Protein AF-A0A7C0YAC1-F1 (afdb_monomer_lite)

Secondary structure (DSSP, 8-state):
----TTSS-HHHHHHHHHHHHHHSPTT-EEEEEE-BHHHHHHHHHHHHHHHT------TTEEEEEEEEEE--EEETTEEE--EEEEEEEEEETTTTEEEEEEEEEETTS-BPPPEEEEEEPBPHHHHHHHHHHTTEEEEEEESSTT--BS---TT-GGGS-S-EEEEEEE---HHHHHHHT--

Foldseek 3Di:
DDECAQQDDLVVNLVVLLVVLVPADAFGKDKDKYAAPVLVVLVVVVVCVVVVDDDPPPVFKDKDWDKDKDDWDADPNRTAHIWIKIKMWMATPVQQKIKIWIKTAGPVGDIDDIDIGIGRHHHPVSVVVSNVSSQWDPKFKDLDPVPHGPDDPPPVSVVSRDIIIIMTGRHDDVVNVVVVVVD

Radius of gyration: 20.97 Å; chains: 1; bounding box: 66×32×57 Å

Structure (mmCIF, N/CA/C/O backbone):
data_AF-A0A7C0YAC1-F1
#
_entry.id   AF-A0A7C0YAC1-F1
#
loop_
_atom_site.group_PDB
_atom_site.id
_atom_site.type_symbol
_atom_site.label_atom_id
_atom_site.label_alt_id
_atom_site.label_comp_id
_atom_site.label_asym_id
_atom_site.label_entity_id
_atom_site.label_seq_id
_atom_site.pdbx_PDB_ins_code
_atom_site.Cartn_x
_atom_site.Cartn_y
_atom_site.Cartn_z
_atom_site.occupancy
_atom_site.B_iso_or_equiv
_atom_site.auth_seq_id
_atom_site.auth_comp_id
_atom_site.auth_asym_id
_atom_site.auth_atom_id
_atom_site.pdbx_PDB_model_num
ATOM 1 N N . MET A 1 1 ? -10.013 -6.199 -4.161 1.00 45.56 1 MET A N 1
ATOM 2 C CA . MET A 1 1 ? -8.842 -5.987 -3.288 1.00 45.56 1 MET A CA 1
ATOM 3 C C . MET A 1 1 ? -8.399 -4.547 -3.488 1.00 45.56 1 MET A C 1
ATOM 5 O O . MET A 1 1 ? -8.160 -4.178 -4.632 1.00 45.56 1 MET A O 1
ATOM 9 N N . PHE A 1 2 ? -8.441 -3.714 -2.446 1.00 48.50 2 PHE A N 1
ATOM 10 C CA . PHE A 1 2 ? -8.132 -2.283 -2.549 1.00 48.50 2 PHE A CA 1
ATOM 11 C C . PHE A 1 2 ? -6.626 -2.094 -2.350 1.00 48.50 2 PHE A C 1
ATOM 13 O O . PHE A 1 2 ? -6.142 -2.214 -1.235 1.00 48.50 2 PHE A O 1
ATOM 20 N N . LEU A 1 3 ? -5.898 -1.874 -3.448 1.00 58.50 3 LEU A N 1
ATOM 21 C CA . LEU A 1 3 ? -4.431 -1.748 -3.476 1.00 58.50 3 LEU A CA 1
ATOM 22 C C . LEU A 1 3 ? -3.964 -0.279 -3.540 1.00 58.50 3 LEU A C 1
ATOM 24 O O . LEU A 1 3 ? -2.818 -0.016 -3.885 1.00 58.50 3 LEU A O 1
ATOM 28 N N . SER A 1 4 ? -4.858 0.684 -3.292 1.00 66.31 4 SER A N 1
ATOM 29 C CA . SER A 1 4 ? -4.607 2.114 -3.533 1.00 66.31 4 SER A CA 1
ATOM 30 C C . SER A 1 4 ? -4.318 2.942 -2.277 1.00 66.31 4 SER A C 1
ATOM 32 O O . SER A 1 4 ? -4.223 4.163 -2.372 1.00 66.31 4 SER A O 1
ATOM 34 N N . PHE A 1 5 ? -4.182 2.319 -1.106 1.00 85.19 5 PHE A N 1
ATOM 35 C CA . PHE A 1 5 ? -3.861 3.054 0.118 1.00 85.19 5 PHE A CA 1
ATOM 36 C C . PHE A 1 5 ? -2.415 3.575 0.059 1.00 85.19 5 PHE A C 1
ATOM 38 O O . PHE A 1 5 ? -1.508 2.815 -0.273 1.00 85.19 5 PHE A O 1
ATOM 45 N N . GLY A 1 6 ? -2.214 4.873 0.312 1.00 86.31 6 GLY A N 1
ATOM 46 C CA . GLY A 1 6 ? -0.902 5.534 0.212 1.00 86.31 6 GLY A CA 1
ATOM 47 C C . GLY A 1 6 ? -0.585 6.226 -1.117 1.00 86.31 6 GLY A C 1
ATOM 48 O O . GLY A 1 6 ? 0.477 6.830 -1.238 1.00 86.31 6 GLY A O 1
ATOM 49 N N . TYR A 1 7 ? -1.481 6.190 -2.111 1.00 88.88 7 TYR A N 1
ATOM 50 C CA . TYR A 1 7 ? -1.352 7.037 -3.312 1.00 88.88 7 TYR A CA 1
ATOM 51 C C . TYR A 1 7 ? -1.891 8.461 -3.108 1.00 88.88 7 TYR A C 1
ATOM 53 O O . TYR A 1 7 ? -1.530 9.362 -3.864 1.00 88.88 7 TYR A O 1
ATOM 61 N N . PHE A 1 8 ? -2.759 8.649 -2.114 1.00 90.56 8 PHE A N 1
ATOM 62 C CA . PHE A 1 8 ? -3.361 9.930 -1.749 1.00 90.56 8 PHE A CA 1
ATOM 63 C C . PHE A 1 8 ? -2.658 10.560 -0.542 1.00 90.56 8 PHE A C 1
ATOM 65 O O . PHE A 1 8 ? -1.861 9.886 0.121 1.00 90.56 8 PHE A O 1
ATOM 72 N N . SER A 1 9 ? -2.980 11.821 -0.233 1.00 92.31 9 SER A N 1
ATOM 73 C CA . SER A 1 9 ? -2.566 12.440 1.032 1.00 92.31 9 SER A CA 1
ATOM 74 C C . SER A 1 9 ? -3.158 11.697 2.238 1.00 92.31 9 SER A C 1
ATOM 76 O O . SER A 1 9 ? -4.099 10.909 2.104 1.00 92.31 9 SER A O 1
ATOM 78 N N . ASP A 1 10 ? -2.621 11.942 3.435 1.00 93.19 10 ASP A N 1
ATOM 79 C CA . ASP A 1 10 ? -3.128 11.316 4.661 1.00 93.19 10 ASP A CA 1
ATOM 80 C C . ASP A 1 10 ? -4.604 11.697 4.898 1.00 93.19 10 ASP A C 1
ATOM 82 O O . ASP A 1 10 ? -5.435 10.834 5.184 1.00 93.19 10 ASP A O 1
ATOM 86 N N . GLU A 1 11 ? -4.969 12.961 4.666 1.00 94.94 11 GLU A N 1
ATOM 87 C CA . GLU A 1 11 ? -6.343 13.460 4.791 1.00 94.94 11 GLU A CA 1
ATOM 88 C C . GLU A 1 11 ? -7.292 12.800 3.783 1.00 94.94 11 GLU A C 1
ATOM 90 O O . GLU A 1 11 ? -8.418 12.431 4.125 1.00 94.94 11 GLU A O 1
ATOM 95 N N . GLU A 1 12 ? -6.840 12.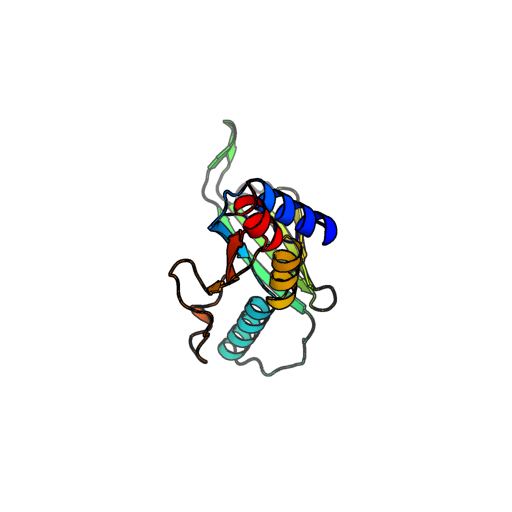625 2.541 1.00 94.69 12 GLU A N 1
ATOM 96 C CA . GLU A 1 12 ? -7.605 11.950 1.494 1.00 94.69 12 GLU A CA 1
ATOM 97 C C . GLU A 1 12 ? -7.781 10.455 1.801 1.00 94.69 12 GLU A C 1
ATOM 99 O O . GLU A 1 12 ? -8.881 9.919 1.647 1.00 94.69 12 GLU A O 1
ATOM 104 N N . ASN A 1 13 ? -6.736 9.782 2.293 1.00 94.50 13 ASN A N 1
ATOM 105 C CA . ASN A 1 13 ? -6.808 8.386 2.729 1.00 94.50 13 ASN A CA 1
ATOM 106 C C . ASN A 1 13 ? -7.806 8.221 3.886 1.00 94.50 13 ASN A C 1
ATOM 108 O O . ASN A 1 13 ? -8.666 7.337 3.837 1.00 94.50 13 ASN A O 1
ATOM 112 N N . ILE A 1 14 ? -7.763 9.105 4.886 1.00 95.00 14 ILE A N 1
ATOM 113 C CA . ILE A 1 14 ? -8.737 9.130 5.985 1.00 95.00 14 ILE A CA 1
ATOM 114 C C . ILE A 1 14 ? -10.155 9.364 5.450 1.00 95.00 14 ILE A C 1
ATOM 116 O O . ILE A 1 14 ? -11.099 8.696 5.879 1.00 95.00 14 ILE A O 1
ATOM 120 N N . HIS A 1 15 ? -10.329 10.282 4.498 1.00 95.12 15 HIS A N 1
ATOM 121 C CA . HIS A 1 15 ? -11.631 10.542 3.888 1.00 95.12 15 HIS A CA 1
ATOM 122 C C . HIS A 1 15 ? -12.177 9.306 3.154 1.00 95.12 15 HIS A C 1
ATOM 124 O O . HIS A 1 15 ? -13.343 8.950 3.326 1.00 95.12 15 HIS A O 1
ATOM 130 N N . VAL A 1 16 ? -11.333 8.586 2.411 1.00 94.00 16 VAL A N 1
ATOM 131 C CA . VAL A 1 16 ? -11.695 7.308 1.778 1.00 94.00 16 VAL A CA 1
ATOM 132 C C . VAL A 1 16 ? -12.138 6.274 2.820 1.00 94.00 16 VAL A C 1
ATOM 134 O O . VAL A 1 16 ? -13.152 5.601 2.618 1.00 94.00 16 VAL A O 1
ATOM 137 N N . LEU A 1 17 ? -11.438 6.163 3.953 1.00 94.94 17 LEU A N 1
ATOM 138 C CA . LEU A 1 17 ? -11.832 5.258 5.039 1.00 94.94 17 LEU A CA 1
ATOM 139 C C . LEU A 1 17 ? -13.173 5.652 5.671 1.00 94.94 17 LEU A C 1
ATOM 141 O O . LEU A 1 17 ? -14.000 4.775 5.926 1.00 94.94 17 LEU A O 1
ATOM 145 N N . LYS A 1 18 ? -13.426 6.951 5.874 1.00 95.31 18 LYS A N 1
ATOM 146 C CA . LYS A 1 18 ? -14.720 7.462 6.359 1.00 95.31 18 LYS A CA 1
ATOM 147 C C . LYS A 1 18 ? -15.847 7.115 5.382 1.00 95.31 18 LYS A C 1
ATOM 149 O O . LYS A 1 18 ? -16.872 6.586 5.806 1.00 95.31 18 LYS A O 1
ATOM 154 N N . ASN A 1 19 ? -15.618 7.261 4.078 1.00 95.38 19 ASN A N 1
ATOM 155 C CA . ASN A 1 19 ? -16.588 6.864 3.055 1.00 95.38 19 ASN A CA 1
ATOM 156 C C . ASN A 1 19 ? -16.886 5.354 3.102 1.00 95.38 19 ASN A C 1
ATOM 158 O O . ASN A 1 19 ? -18.049 4.954 3.042 1.00 95.38 19 ASN A O 1
ATOM 162 N N . PHE A 1 20 ? -15.865 4.500 3.273 1.00 94.62 20 PHE A N 1
ATOM 163 C CA . PHE A 1 20 ? -16.081 3.063 3.493 1.00 94.62 20 PHE A CA 1
ATOM 164 C C . PHE A 1 20 ? -16.910 2.793 4.753 1.00 94.62 20 PHE A C 1
ATOM 166 O O . PHE A 1 20 ? -17.825 1.967 4.726 1.00 94.62 20 PHE A O 1
ATOM 173 N N . TYR A 1 21 ? -16.607 3.478 5.854 1.00 94.31 21 TYR A N 1
ATOM 174 C CA . TYR A 1 21 ? -17.352 3.336 7.099 1.00 94.31 21 TYR A CA 1
ATOM 175 C C . TYR A 1 21 ? -18.826 3.717 6.922 1.00 94.31 21 TYR A C 1
ATOM 177 O O . TYR A 1 21 ? -19.708 2.986 7.376 1.00 94.31 21 TYR A O 1
ATOM 185 N N . GLU A 1 22 ? -19.124 4.821 6.239 1.00 94.25 22 GLU A N 1
ATOM 186 C CA . GLU A 1 22 ? -20.490 5.306 6.022 1.00 94.25 22 GLU A CA 1
ATOM 187 C C . GLU A 1 22 ? -21.350 4.303 5.245 1.00 94.25 22 GLU A C 1
ATOM 1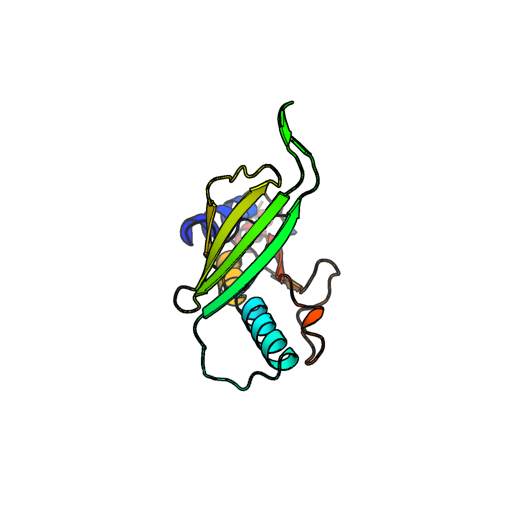89 O O . GLU A 1 22 ? -22.446 3.966 5.702 1.00 94.25 22 GLU A O 1
ATOM 194 N N . VAL A 1 23 ? -20.833 3.751 4.142 1.00 95.31 23 VAL A N 1
ATOM 195 C CA . VAL A 1 23 ? -21.592 2.834 3.269 1.00 95.31 23 VAL A CA 1
ATOM 196 C C . VAL A 1 23 ? -21.780 1.433 3.854 1.00 95.31 23 VAL A C 1
ATOM 198 O O . VAL A 1 23 ? -22.691 0.705 3.454 1.00 95.31 23 VAL A O 1
ATOM 201 N N . LEU A 1 24 ? -20.932 1.018 4.801 1.00 94.31 24 LEU A N 1
ATOM 202 C CA . LEU A 1 24 ? -21.065 -0.287 5.440 1.00 94.31 24 LEU A CA 1
ATOM 203 C C . LEU A 1 24 ? -22.296 -0.327 6.355 1.00 94.31 24 LEU A C 1
ATOM 205 O O . LEU A 1 24 ? -22.559 0.582 7.142 1.00 94.31 24 LEU A O 1
ATOM 209 N N . ARG A 1 25 ? -23.035 -1.440 6.323 1.00 91.75 25 ARG A N 1
ATOM 210 C CA . ARG A 1 25 ? -24.063 -1.726 7.337 1.00 91.75 25 ARG A CA 1
ATOM 211 C C . ARG A 1 25 ? -23.425 -1.924 8.714 1.00 91.75 25 ARG A C 1
ATOM 213 O O . ARG A 1 25 ? -22.262 -2.316 8.813 1.00 91.75 25 ARG A O 1
ATOM 220 N N . TYR A 1 26 ? -24.194 -1.735 9.785 1.00 90.06 26 TYR A N 1
ATOM 221 C CA . TYR A 1 26 ? -23.723 -2.052 11.136 1.00 90.06 26 TYR A CA 1
ATOM 222 C C . TYR A 1 26 ? -23.284 -3.512 11.258 1.00 90.06 26 TYR A C 1
ATOM 224 O O . TYR A 1 26 ? -23.944 -4.421 10.751 1.00 90.06 26 TYR A O 1
ATOM 232 N N . GLY A 1 27 ? -22.147 -3.726 11.919 1.00 88.06 27 GLY A N 1
ATOM 233 C CA . GLY A 1 27 ? -21.500 -5.029 11.991 1.00 88.06 27 GLY A CA 1
ATOM 234 C C . GLY A 1 27 ? -20.846 -5.476 10.682 1.00 88.06 27 GLY A C 1
ATOM 235 O O . GLY A 1 27 ? -20.320 -6.580 10.661 1.00 88.06 27 GLY A O 1
ATOM 236 N N . GLY A 1 28 ? -20.877 -4.658 9.623 1.00 91.88 28 GLY A N 1
ATOM 237 C CA . GLY A 1 28 ? -20.145 -4.875 8.380 1.00 91.88 28 GLY A CA 1
ATOM 238 C C . GLY A 1 28 ? -18.633 -4.783 8.576 1.00 91.88 28 GLY A C 1
ATOM 239 O O . GLY A 1 28 ? -18.151 -4.199 9.550 1.00 91.88 28 GLY A O 1
ATOM 240 N N . HIS A 1 29 ? -17.905 -5.376 7.635 1.00 91.69 29 HIS A N 1
ATOM 241 C CA . HIS A 1 29 ? -16.467 -5.591 7.725 1.00 91.69 29 HIS A CA 1
ATOM 242 C C . HIS A 1 29 ? -15.759 -4.926 6.546 1.00 91.69 29 HIS A C 1
ATOM 244 O O . HIS A 1 29 ? -16.156 -5.116 5.395 1.00 91.69 29 HIS A O 1
ATOM 250 N N . LEU A 1 30 ? -14.706 -4.171 6.845 1.00 92.25 30 LEU A N 1
ATOM 251 C CA . LEU A 1 30 ? -13.711 -3.735 5.879 1.00 92.25 30 LEU A CA 1
ATOM 252 C C . LEU A 1 30 ? -12.535 -4.712 5.940 1.00 92.25 30 LEU A C 1
ATOM 254 O O . LEU A 1 30 ? -12.005 -4.975 7.018 1.00 92.25 30 LEU A O 1
ATOM 258 N N . VAL A 1 31 ? -12.139 -5.237 4.781 1.00 91.00 31 VAL A N 1
ATOM 259 C CA . VAL A 1 31 ? -10.920 -6.037 4.621 1.00 91.00 31 VAL A CA 1
ATOM 260 C C . VAL A 1 31 ? -9.990 -5.282 3.683 1.00 91.00 31 VAL A C 1
ATOM 262 O O . VAL A 1 31 ? -10.311 -5.099 2.505 1.00 91.00 31 VAL A O 1
ATOM 265 N N . MET A 1 32 ? -8.858 -4.829 4.210 1.00 89.25 32 MET A N 1
ATOM 266 C CA . MET A 1 32 ? -7.858 -4.057 3.477 1.00 89.25 32 MET A CA 1
ATOM 267 C C . MET A 1 32 ? -6.536 -4.812 3.458 1.00 89.25 32 MET A C 1
ATOM 269 O O . MET A 1 32 ? -6.119 -5.325 4.484 1.00 89.25 32 MET A O 1
ATOM 273 N N . ASP A 1 33 ? -5.890 -4.878 2.298 1.00 87.12 33 ASP A N 1
ATOM 274 C CA . ASP A 1 33 ? -4.637 -5.602 2.091 1.00 87.12 33 ASP A CA 1
ATOM 275 C C . ASP A 1 33 ? -3.585 -4.630 1.556 1.00 87.12 33 ASP A C 1
ATOM 277 O O . ASP A 1 33 ? -3.774 -4.061 0.478 1.00 87.12 33 ASP A O 1
ATOM 281 N N . THR A 1 34 ? -2.520 -4.395 2.324 1.00 87.19 34 THR A N 1
ATOM 282 C CA . THR A 1 34 ? -1.487 -3.408 1.985 1.00 87.19 34 THR A CA 1
ATOM 283 C C . THR A 1 34 ? -0.103 -3.815 2.478 1.00 87.19 34 THR A C 1
ATOM 285 O O . THR A 1 34 ? 0.049 -4.566 3.440 1.00 87.19 34 THR A O 1
ATOM 288 N N . VAL A 1 35 ? 0.928 -3.286 1.825 1.00 85.31 35 VAL A N 1
ATOM 289 C CA . VAL A 1 35 ? 2.309 -3.357 2.314 1.00 85.31 35 VAL A CA 1
ATOM 290 C C . VAL A 1 35 ? 2.467 -2.388 3.487 1.00 85.31 35 VAL A C 1
ATOM 292 O O . VAL A 1 35 ? 1.941 -1.275 3.431 1.00 85.31 35 VAL A O 1
ATOM 295 N N . THR A 1 36 ? 3.205 -2.799 4.521 1.00 86.81 36 THR A N 1
ATOM 296 C CA . THR A 1 36 ? 3.543 -1.953 5.676 1.00 86.81 36 THR A CA 1
ATOM 297 C C . THR A 1 36 ? 5.056 -1.838 5.862 1.00 86.81 36 THR A C 1
ATOM 299 O O . THR A 1 36 ? 5.816 -2.641 5.305 1.00 86.81 36 THR A O 1
ATOM 302 N N . LYS A 1 37 ? 5.504 -0.851 6.650 1.00 86.75 37 LYS A N 1
ATOM 303 C CA . LYS A 1 37 ? 6.934 -0.639 6.955 1.00 86.75 37 LYS A CA 1
ATOM 304 C C . LYS A 1 37 ? 7.569 -1.901 7.548 1.00 86.75 37 LYS A C 1
ATOM 306 O O . LYS A 1 37 ? 8.620 -2.338 7.093 1.00 86.75 37 LYS A O 1
ATOM 311 N N . GLU A 1 38 ? 6.872 -2.568 8.463 1.00 84.69 38 GLU A N 1
ATOM 312 C CA . GLU A 1 38 ? 7.325 -3.785 9.144 1.00 84.69 38 GLU A CA 1
ATOM 313 C C . GLU A 1 38 ? 7.562 -4.941 8.164 1.00 84.69 38 GLU A C 1
ATOM 315 O O . GLU A 1 38 ? 8.510 -5.714 8.326 1.00 84.69 38 GLU A O 1
ATOM 320 N N . VAL A 1 39 ? 6.722 -5.057 7.127 1.00 79.69 39 VAL A N 1
ATOM 321 C CA . VAL A 1 39 ? 6.895 -6.066 6.073 1.00 79.69 39 VAL A CA 1
ATOM 322 C C . VAL A 1 39 ? 8.121 -5.751 5.219 1.00 79.69 39 VAL A C 1
ATOM 324 O O . VAL A 1 39 ? 8.889 -6.668 4.924 1.00 79.69 39 VAL A O 1
ATOM 327 N N . LEU A 1 40 ? 8.336 -4.485 4.843 1.00 79.00 40 LEU A N 1
ATOM 328 C CA . LEU A 1 40 ? 9.515 -4.081 4.067 1.00 79.00 40 LEU A CA 1
ATOM 329 C C . LEU A 1 40 ? 10.814 -4.305 4.849 1.00 79.00 40 LEU A C 1
ATOM 331 O O . LEU A 1 40 ? 11.754 -4.902 4.329 1.00 79.00 40 LEU A O 1
ATOM 335 N N . GLU A 1 41 ? 10.847 -3.924 6.122 1.00 77.56 41 GLU A N 1
ATOM 336 C CA . GLU A 1 41 ? 12.010 -4.157 6.978 1.00 77.56 41 GLU A CA 1
ATOM 337 C C . GLU A 1 41 ? 12.273 -5.655 7.198 1.00 77.56 41 GLU A C 1
ATOM 339 O O . GLU A 1 41 ? 13.416 -6.117 7.213 1.00 77.56 41 GLU A O 1
ATOM 344 N N . ALA A 1 42 ? 11.217 -6.457 7.370 1.00 75.75 42 ALA A N 1
ATOM 345 C CA . ALA A 1 42 ? 11.356 -7.905 7.472 1.00 75.75 42 ALA A CA 1
ATOM 346 C C . ALA A 1 42 ? 11.884 -8.515 6.165 1.00 75.75 42 ALA A C 1
ATOM 348 O O . ALA A 1 42 ? 12.672 -9.469 6.212 1.00 75.75 42 ALA A O 1
ATOM 349 N N . GLN A 1 43 ? 11.479 -7.960 5.017 1.00 73.00 43 GLN A N 1
ATOM 350 C CA . GLN A 1 43 ? 11.974 -8.375 3.712 1.00 73.00 43 GLN A CA 1
ATOM 351 C C . GLN A 1 43 ? 13.474 -8.145 3.571 1.00 73.00 43 GLN A C 1
ATOM 353 O O . GLN A 1 43 ? 14.211 -9.075 3.233 1.00 73.00 43 GLN A O 1
ATOM 358 N N . GLU A 1 44 ? 13.917 -6.936 3.894 1.00 72.50 44 GLU A N 1
ATOM 359 C CA . GLU A 1 44 ? 15.318 -6.536 3.850 1.00 72.50 44 GLU A CA 1
ATOM 360 C C . GLU A 1 44 ? 16.186 -7.441 4.735 1.00 72.50 44 GLU A C 1
ATOM 362 O O . GLU A 1 44 ? 17.100 -8.106 4.238 1.00 72.50 44 GLU A O 1
ATOM 367 N N . ARG A 1 45 ? 15.813 -7.615 6.014 1.00 72.25 45 ARG A N 1
ATOM 368 C CA . ARG A 1 45 ? 16.526 -8.503 6.957 1.00 72.25 45 ARG A CA 1
ATOM 369 C C . ARG A 1 45 ? 16.630 -9.953 6.477 1.00 72.25 45 ARG A C 1
ATOM 371 O O . ARG A 1 45 ? 17.509 -10.706 6.908 1.00 72.25 45 ARG A O 1
ATOM 378 N N . TYR A 1 46 ? 15.681 -10.428 5.674 1.00 72.50 46 TYR A N 1
ATOM 379 C CA . TYR A 1 46 ? 15.749 -11.772 5.100 1.00 72.50 46 TYR A CA 1
ATOM 380 C C . TYR A 1 46 ? 16.715 -11.835 3.912 1.00 72.50 46 TYR A C 1
ATOM 382 O O . TYR A 1 46 ? 17.519 -12.769 3.839 1.00 72.50 46 TYR A O 1
ATOM 390 N N . GLU A 1 47 ? 16.653 -10.861 2.998 1.00 70.25 47 GLU A N 1
ATOM 391 C CA . GLU A 1 47 ? 17.556 -10.784 1.844 1.00 70.25 47 GLU A CA 1
ATOM 392 C C . GLU A 1 47 ? 19.024 -10.666 2.311 1.00 70.25 47 GLU A C 1
ATOM 394 O O . GLU A 1 47 ? 19.875 -11.424 1.837 1.00 70.25 47 GLU A O 1
ATOM 399 N N . GLU A 1 48 ? 19.312 -9.852 3.334 1.00 70.00 48 GLU A N 1
ATOM 400 C CA . GLU A 1 48 ? 20.643 -9.741 3.959 1.00 70.00 48 GLU A CA 1
ATOM 401 C C . GLU A 1 48 ? 21.181 -11.091 4.462 1.00 70.00 48 GLU A C 1
ATOM 403 O O . GLU A 1 48 ? 22.289 -11.518 4.111 1.00 70.00 48 GLU A O 1
ATOM 408 N N . ARG A 1 49 ? 20.367 -11.811 5.251 1.00 72.06 49 ARG A N 1
ATOM 409 C CA . ARG A 1 49 ? 20.724 -13.129 5.804 1.00 72.06 49 ARG A CA 1
ATOM 410 C C . ARG A 1 49 ? 20.997 -14.152 4.707 1.00 72.06 49 ARG A C 1
ATOM 412 O O . ARG A 1 49 ? 21.914 -14.964 4.837 1.00 72.06 49 ARG A O 1
ATOM 419 N N . ARG A 1 50 ? 20.217 -14.119 3.625 1.00 69.31 50 ARG A N 1
ATOM 420 C CA . ARG A 1 50 ? 20.354 -15.049 2.500 1.00 69.31 50 ARG A CA 1
ATOM 421 C C . ARG A 1 50 ? 21.638 -14.811 1.703 1.00 69.31 50 ARG A C 1
ATOM 423 O O . ARG A 1 50 ? 22.242 -15.780 1.246 1.00 69.31 50 ARG A O 1
ATOM 430 N N . HIS A 1 51 ? 22.062 -13.560 1.545 1.00 64.75 51 HIS A N 1
ATOM 431 C CA . HIS A 1 51 ? 23.206 -13.209 0.701 1.00 64.75 51 HIS A CA 1
ATOM 432 C C . HIS A 1 51 ? 24.551 -13.103 1.447 1.00 64.75 51 HIS A C 1
ATOM 434 O O . HIS A 1 51 ? 25.564 -12.837 0.803 1.00 64.75 51 HIS A O 1
ATOM 440 N N . LYS A 1 52 ? 24.606 -13.370 2.767 1.00 58.12 52 LYS A N 1
ATOM 441 C CA . LYS A 1 52 ? 25.826 -13.258 3.608 1.00 58.12 52 LYS A CA 1
ATOM 442 C C . LYS A 1 52 ? 26.542 -11.902 3.467 1.00 58.12 52 LYS A C 1
ATOM 444 O O . LYS A 1 52 ? 27.760 -11.817 3.626 1.00 58.12 52 LYS A O 1
ATOM 449 N N . VAL A 1 53 ? 25.801 -10.841 3.162 1.00 55.47 53 VAL A N 1
ATOM 450 C CA . VAL A 1 53 ? 26.350 -9.486 3.101 1.00 55.47 53 VAL A CA 1
ATOM 451 C C . VAL A 1 53 ? 26.352 -8.950 4.534 1.00 55.47 53 VAL A C 1
ATOM 453 O O . VAL A 1 53 ? 25.297 -8.757 5.126 1.00 55.47 53 VAL A O 1
ATOM 456 N N . LEU A 1 54 ? 27.539 -8.802 5.134 1.00 46.22 54 LEU A N 1
ATOM 457 C CA . LEU A 1 54 ? 27.705 -8.161 6.446 1.00 46.22 54 LEU A CA 1
ATOM 458 C C . LEU A 1 54 ? 27.283 -6.684 6.355 1.00 46.22 54 LEU A C 1
ATOM 460 O O . LEU A 1 54 ? 27.569 -6.046 5.337 1.00 46.22 54 LEU A O 1
ATOM 464 N N . PRO A 1 55 ? 26.655 -6.112 7.397 1.00 42.91 55 PRO A N 1
ATOM 465 C CA . PRO A 1 55 ? 26.023 -4.809 7.293 1.00 42.91 55 PRO A CA 1
ATOM 466 C C . PRO A 1 55 ? 27.092 -3.723 7.172 1.00 42.91 55 PRO A C 1
ATOM 468 O O . PRO A 1 55 ? 27.761 -3.360 8.141 1.00 42.91 55 PRO A O 1
ATOM 471 N N . ARG A 1 56 ? 27.213 -3.124 5.988 1.00 39.28 56 ARG A N 1
ATOM 472 C CA . ARG A 1 56 ? 27.387 -1.675 5.967 1.00 39.28 56 ARG A CA 1
ATOM 473 C C . ARG A 1 56 ? 25.991 -1.129 6.179 1.00 39.28 56 ARG A C 1
ATOM 475 O O . ARG A 1 56 ? 25.130 -1.400 5.359 1.00 39.28 56 ARG A O 1
ATOM 482 N N . ARG A 1 57 ? 25.780 -0.423 7.291 1.00 44.41 57 ARG A N 1
ATOM 483 C CA . ARG A 1 57 ? 24.647 0.488 7.492 1.00 44.41 57 ARG A CA 1
ATOM 484 C C . ARG A 1 57 ? 24.218 1.081 6.140 1.00 44.41 57 ARG A C 1
ATOM 486 O O . ARG A 1 57 ? 24.923 1.932 5.605 1.00 44.41 57 ARG A O 1
ATOM 493 N N . ILE A 1 58 ? 23.103 0.615 5.598 1.00 45.06 58 ILE A N 1
ATOM 494 C CA . ILE A 1 58 ? 22.292 1.368 4.642 1.00 45.06 58 ILE A CA 1
ATOM 495 C C . ILE A 1 58 ? 20.909 1.413 5.291 1.00 45.06 58 ILE A C 1
ATOM 497 O O . ILE A 1 58 ? 19.956 0.829 4.813 1.00 45.06 58 ILE A O 1
ATOM 501 N N . SER A 1 59 ? 20.824 2.005 6.483 1.00 51.16 59 SER A N 1
ATOM 502 C CA . SER A 1 59 ? 19.625 1.963 7.331 1.00 51.16 59 SER A CA 1
ATOM 503 C C . SER A 1 59 ? 18.538 2.950 6.895 1.00 51.16 59 SER A C 1
ATOM 505 O O . SER A 1 59 ? 17.833 3.474 7.750 1.00 51.16 59 SER A O 1
ATOM 507 N N . GLU A 1 60 ? 18.458 3.283 5.606 1.00 58.72 60 GLU A N 1
ATOM 508 C CA . GLU A 1 60 ? 17.678 4.438 5.145 1.00 58.72 60 GLU A CA 1
ATOM 509 C C . GLU A 1 60 ? 16.941 4.222 3.812 1.00 58.72 60 GLU A C 1
ATOM 511 O O . GLU A 1 60 ? 15.987 4.941 3.522 1.00 58.72 60 GLU A O 1
ATOM 516 N N . SER A 1 61 ? 17.344 3.252 2.978 1.00 63.16 61 SER A N 1
ATOM 517 C CA . SER A 1 61 ? 16.653 3.006 1.707 1.00 63.16 61 SER A CA 1
ATOM 518 C C . SER A 1 61 ? 16.914 1.633 1.079 1.00 63.16 61 SER A C 1
ATOM 520 O O . SER A 1 61 ? 18.016 1.092 1.147 1.00 63.16 61 SER A O 1
ATOM 522 N N . TYR A 1 62 ? 15.897 1.096 0.398 1.00 70.75 62 TYR A N 1
ATOM 523 C CA . TYR A 1 62 ? 15.930 -0.191 -0.308 1.00 70.75 62 TYR A CA 1
ATOM 524 C C . TYR A 1 62 ? 15.771 0.010 -1.814 1.00 70.75 62 TYR A C 1
ATOM 526 O O . TYR A 1 62 ? 14.825 0.664 -2.239 1.00 70.75 62 TYR A O 1
ATOM 534 N N . THR A 1 63 ? 16.628 -0.603 -2.640 1.00 74.31 63 THR A N 1
ATOM 535 C CA . THR A 1 63 ? 16.483 -0.583 -4.109 1.00 74.31 63 THR A CA 1
ATOM 536 C C . THR A 1 63 ? 16.385 -1.991 -4.684 1.00 74.31 63 THR A C 1
ATOM 538 O O . THR A 1 63 ? 17.223 -2.843 -4.397 1.00 74.31 63 THR A O 1
ATOM 541 N N . LYS A 1 64 ? 15.407 -2.225 -5.565 1.00 79.38 64 LYS A N 1
ATOM 542 C CA . LYS A 1 64 ? 15.249 -3.485 -6.304 1.00 79.38 64 LYS A CA 1
ATOM 543 C C . LYS A 1 64 ? 15.003 -3.230 -7.777 1.00 79.38 64 LYS A C 1
ATOM 545 O O . LYS A 1 64 ? 14.086 -2.494 -8.131 1.00 79.38 64 LYS A O 1
ATOM 550 N N . GLU A 1 65 ? 15.746 -3.921 -8.627 1.00 85.00 65 GLU A N 1
ATOM 551 C CA . GLU A 1 65 ? 15.500 -3.979 -10.065 1.00 85.00 65 GLU A CA 1
ATOM 552 C C . GLU A 1 65 ? 15.094 -5.399 -10.455 1.00 85.00 65 GLU A C 1
ATOM 554 O O . GLU A 1 65 ? 15.671 -6.383 -9.992 1.00 85.00 65 GLU A O 1
ATOM 559 N N . MET A 1 66 ? 14.046 -5.510 -11.262 1.00 86.94 66 MET A N 1
ATOM 560 C CA . MET A 1 66 ? 13.501 -6.776 -11.729 1.00 86.94 66 MET A CA 1
ATOM 561 C C . MET A 1 66 ? 13.162 -6.672 -13.207 1.00 86.94 66 MET A C 1
ATOM 563 O O . MET A 1 66 ? 12.625 -5.665 -13.665 1.00 86.94 66 MET A O 1
ATOM 567 N N . GLU A 1 67 ? 13.383 -7.762 -13.928 1.00 91.44 67 GLU A N 1
ATOM 568 C CA . GLU A 1 67 ? 12.882 -7.931 -15.284 1.00 91.44 67 GLU A CA 1
ATOM 569 C C . GLU A 1 67 ? 11.849 -9.059 -15.307 1.00 91.44 67 GLU A C 1
ATOM 571 O O . GLU A 1 67 ? 12.020 -10.101 -14.669 1.00 91.44 67 GLU A O 1
ATOM 576 N N . ARG A 1 68 ? 10.749 -8.855 -16.033 1.00 91.62 68 ARG A N 1
ATOM 577 C CA . ARG A 1 68 ? 9.753 -9.897 -16.302 1.00 91.62 68 ARG A CA 1
ATOM 578 C C . ARG A 1 68 ? 9.517 -10.022 -17.792 1.00 91.62 68 ARG A C 1
ATOM 580 O O . ARG A 1 68 ? 9.304 -9.023 -18.468 1.00 91.62 68 ARG A O 1
ATOM 587 N N . TYR A 1 69 ? 9.495 -11.252 -18.287 1.00 94.69 69 TYR A N 1
ATOM 588 C CA . TYR A 1 69 ? 9.127 -11.521 -19.670 1.00 94.69 69 TYR A CA 1
ATOM 589 C C . TYR A 1 69 ? 7.635 -11.253 -19.901 1.00 94.69 69 TYR A C 1
ATOM 591 O O . TYR A 1 69 ? 6.788 -11.656 -19.100 1.00 94.69 69 TYR A O 1
ATOM 599 N N . ILE A 1 70 ? 7.323 -10.585 -21.008 1.00 93.56 70 ILE A N 1
ATOM 600 C CA . ILE A 1 70 ? 5.967 -10.357 -21.497 1.00 93.56 70 ILE A CA 1
ATOM 601 C C . ILE A 1 70 ? 5.786 -11.215 -22.747 1.00 93.56 70 ILE A C 1
ATOM 603 O O . ILE A 1 70 ? 6.534 -11.084 -23.716 1.00 93.56 70 ILE A O 1
ATOM 607 N N . SER A 1 71 ? 4.777 -12.083 -22.733 1.00 93.75 71 SER A N 1
ATOM 608 C CA . SER A 1 71 ? 4.398 -12.868 -23.909 1.00 93.75 71 SER A CA 1
ATOM 609 C C . SER A 1 71 ? 3.765 -11.984 -24.991 1.00 93.75 71 SER A C 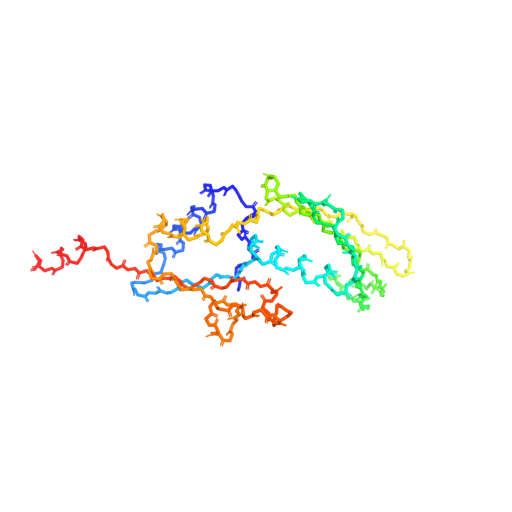1
ATOM 611 O O . SER A 1 71 ? 3.175 -10.951 -24.664 1.00 93.75 71 SER A O 1
ATOM 613 N N . PRO A 1 72 ? 3.817 -12.394 -26.271 1.00 95.56 72 PRO A N 1
ATOM 614 C CA . PRO A 1 72 ? 3.127 -11.683 -27.339 1.00 95.56 72 PRO A CA 1
ATOM 615 C C . PRO A 1 72 ? 1.651 -11.460 -26.996 1.00 95.56 72 PRO A C 1
ATOM 617 O O . PRO A 1 72 ? 0.963 -12.379 -26.550 1.00 95.56 72 PRO A O 1
ATOM 620 N N . THR A 1 73 ? 1.156 -10.244 -27.213 1.00 93.69 73 THR A N 1
ATOM 621 C CA . THR A 1 73 ? -0.203 -9.857 -26.817 1.00 93.69 73 THR A CA 1
ATOM 622 C C . THR A 1 73 ? -0.870 -8.978 -27.867 1.00 93.69 73 THR A C 1
ATOM 624 O O . THR A 1 73 ? -0.216 -8.426 -28.753 1.00 93.69 73 THR A O 1
ATOM 627 N N . SER A 1 74 ? -2.193 -8.861 -27.797 1.00 93.94 74 SER A N 1
ATOM 628 C CA . SER A 1 74 ? -2.967 -7.954 -28.643 1.00 93.94 74 SER A CA 1
ATOM 629 C C . SER A 1 74 ? -3.755 -6.990 -27.770 1.00 93.94 74 SER A C 1
ATOM 631 O O . SER A 1 74 ? -4.531 -7.413 -26.918 1.00 93.94 74 SER A O 1
ATOM 633 N N . VAL A 1 75 ? -3.565 -5.692 -27.992 1.00 90.44 75 VAL A N 1
ATOM 634 C CA . VAL A 1 75 ? -4.249 -4.624 -27.255 1.00 90.44 75 VAL A CA 1
ATOM 635 C C . VAL A 1 75 ? -4.994 -3.769 -28.269 1.00 90.44 75 VAL A C 1
ATOM 637 O O . VAL A 1 75 ? -4.384 -3.254 -29.203 1.00 90.44 75 VAL A O 1
ATOM 640 N N . LEU A 1 76 ? -6.316 -3.648 -28.108 1.00 93.06 76 LEU A N 1
ATOM 641 C CA . LEU A 1 76 ? -7.187 -2.857 -28.991 1.00 93.06 76 LEU A CA 1
ATOM 642 C C . LEU A 1 76 ? -6.997 -3.185 -30.490 1.00 93.06 76 LEU A C 1
ATOM 644 O O . LEU A 1 76 ? -6.887 -2.298 -31.329 1.00 93.06 76 LEU A O 1
ATOM 648 N N . GLY A 1 77 ? -6.895 -4.477 -30.823 1.00 93.00 77 GLY A N 1
ATOM 649 C CA . GLY A 1 77 ? -6.714 -4.956 -32.201 1.00 93.00 77 GLY A CA 1
ATOM 650 C C . GLY A 1 77 ? -5.291 -4.829 -32.760 1.00 93.00 77 GLY A C 1
ATOM 651 O O . GLY A 1 77 ? -5.015 -5.344 -33.841 1.00 93.00 77 GLY A O 1
ATOM 652 N N . LYS A 1 78 ? -4.358 -4.204 -32.031 1.00 94.12 78 LYS A N 1
ATOM 653 C CA . LYS A 1 78 ? -2.947 -4.108 -32.420 1.00 94.12 78 LYS A CA 1
ATOM 654 C C . LYS A 1 78 ? -2.132 -5.220 -31.769 1.00 94.12 78 LYS A C 1
ATOM 656 O O . LYS A 1 78 ? -2.183 -5.400 -30.553 1.00 94.12 78 LYS A O 1
ATOM 661 N N . ARG A 1 79 ? -1.357 -5.946 -32.580 1.00 94.19 79 ARG A N 1
ATOM 662 C CA . ARG A 1 79 ? -0.476 -7.024 -32.117 1.00 94.19 79 ARG A CA 1
ATOM 663 C C . ARG A 1 79 ? 0.884 -6.474 -31.692 1.00 94.19 79 ARG A C 1
ATOM 665 O O . ARG A 1 79 ? 1.494 -5.665 -32.395 1.00 94.19 79 ARG A O 1
ATOM 672 N N . TYR A 1 80 ? 1.357 -6.953 -30.553 1.00 95.00 80 TYR A N 1
ATOM 673 C CA . TYR A 1 80 ? 2.660 -6.652 -29.984 1.00 95.00 80 TYR A CA 1
ATOM 674 C C . TYR A 1 80 ? 3.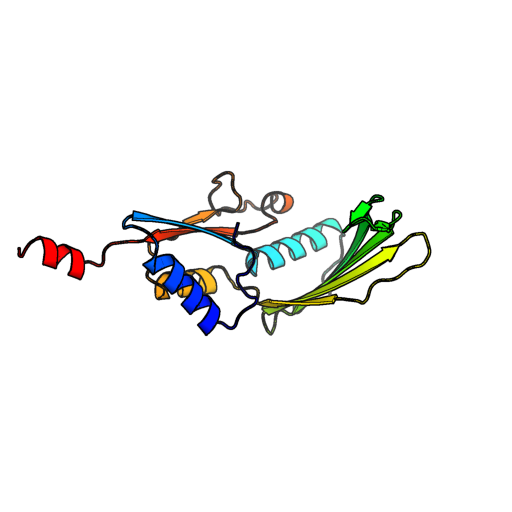435 -7.965 -29.814 1.00 95.00 80 TYR A C 1
ATOM 676 O O . TYR A 1 80 ? 2.843 -8.963 -29.386 1.00 95.00 80 TYR A O 1
ATOM 684 N N . PRO A 1 81 ? 4.724 -8.006 -30.197 1.00 96.69 81 PRO A N 1
ATOM 685 C CA . PRO A 1 81 ? 5.567 -9.166 -29.956 1.00 96.69 81 PRO A CA 1
ATOM 686 C C . PRO A 1 81 ? 5.832 -9.323 -28.458 1.00 96.69 81 PRO A C 1
ATOM 688 O O . PRO A 1 81 ? 5.364 -8.542 -27.626 1.00 96.69 81 PRO A O 1
ATOM 691 N N . SER A 1 82 ? 6.594 -10.353 -28.128 1.00 97.19 82 SER A N 1
ATOM 692 C CA . SER A 1 82 ? 7.184 -10.500 -26.811 1.00 97.19 82 SER A CA 1
ATOM 693 C C . SER A 1 82 ? 8.101 -9.336 -26.457 1.00 97.19 82 SER A C 1
ATOM 695 O O . SER A 1 82 ? 8.516 -8.534 -27.299 1.00 97.19 82 SER A O 1
ATOM 697 N N . GLY A 1 83 ? 8.408 -9.243 -25.173 1.00 96.06 83 GLY A N 1
ATOM 698 C CA . GLY A 1 83 ? 9.305 -8.232 -24.652 1.00 96.06 83 GLY A CA 1
ATOM 699 C C . GLY A 1 83 ? 9.624 -8.463 -23.190 1.00 96.06 83 GLY A C 1
ATOM 700 O O . GLY A 1 83 ? 9.366 -9.527 -22.626 1.00 96.06 83 GLY A O 1
ATOM 701 N N . LYS A 1 84 ? 10.150 -7.423 -22.559 1.00 96.12 84 LYS A N 1
ATOM 702 C CA . LYS A 1 84 ? 10.423 -7.382 -21.131 1.00 96.12 84 LYS A CA 1
ATOM 703 C C . LYS A 1 84 ? 9.788 -6.161 -20.480 1.00 96.12 84 LYS A C 1
ATOM 705 O O . LYS A 1 84 ? 9.787 -5.064 -21.035 1.00 96.12 84 LYS A O 1
ATOM 710 N N . LEU A 1 85 ? 9.257 -6.374 -19.284 1.00 95.25 85 LEU A N 1
ATOM 711 C CA . LEU A 1 85 ? 8.927 -5.345 -18.314 1.00 95.25 85 LEU A CA 1
ATOM 712 C C . LEU A 1 85 ? 10.145 -5.160 -17.415 1.00 95.25 85 LEU A C 1
ATOM 714 O O . LEU A 1 85 ? 10.461 -6.053 -16.629 1.00 95.25 85 LEU A O 1
ATOM 718 N N . VAL A 1 86 ? 10.804 -4.014 -17.525 1.00 94.38 86 VAL A N 1
ATOM 719 C CA . VAL A 1 86 ? 11.831 -3.587 -16.574 1.00 94.38 86 VAL A CA 1
ATOM 720 C C . VAL A 1 86 ? 11.129 -2.808 -15.474 1.00 94.38 86 VAL A C 1
ATOM 722 O O . VAL A 1 86 ? 10.364 -1.885 -15.752 1.00 94.38 86 VAL A O 1
ATOM 725 N N . TYR A 1 87 ? 11.352 -3.204 -14.229 1.00 91.94 87 TYR A N 1
ATOM 726 C CA . TYR A 1 87 ? 10.665 -2.664 -13.070 1.00 91.94 87 TYR A CA 1
ATOM 727 C C . TYR A 1 87 ? 11.664 -2.350 -11.959 1.00 91.94 87 TYR A C 1
ATOM 729 O O . TYR A 1 87 ? 12.402 -3.233 -11.521 1.00 91.94 87 TYR A O 1
ATOM 737 N N . LYS A 1 88 ? 11.669 -1.103 -11.487 1.00 89.56 88 LYS A N 1
ATOM 738 C CA . LYS A 1 88 ? 12.553 -0.632 -10.417 1.00 89.56 88 LYS A CA 1
ATOM 739 C C . LYS A 1 88 ? 11.728 -0.134 -9.238 1.00 89.56 88 LYS A C 1
ATOM 741 O O . LYS A 1 88 ? 10.699 0.515 -9.422 1.00 89.56 88 LYS A O 1
ATOM 746 N N . LYS A 1 89 ? 12.181 -0.443 -8.028 1.00 87.88 89 LYS A N 1
ATOM 747 C CA . LYS A 1 89 ? 11.645 0.058 -6.759 1.00 87.88 89 LYS A CA 1
ATOM 748 C C . LYS A 1 89 ? 12.760 0.710 -5.970 1.00 87.88 89 LYS A C 1
ATOM 750 O O . LYS A 1 89 ? 13.841 0.136 -5.894 1.00 87.88 89 LYS A O 1
ATOM 755 N N . TYR A 1 90 ? 12.458 1.841 -5.357 1.00 87.19 90 TYR A N 1
ATOM 756 C CA . TYR A 1 90 ? 13.294 2.514 -4.376 1.00 87.19 90 TYR A CA 1
ATOM 757 C C . TYR A 1 90 ? 12.401 2.924 -3.205 1.00 87.19 90 TYR A C 1
ATOM 759 O O . TYR A 1 90 ? 11.434 3.645 -3.418 1.00 87.19 90 TYR A O 1
ATOM 767 N N . TYR A 1 91 ? 12.658 2.426 -2.004 1.00 86.62 91 TYR A N 1
ATOM 768 C CA . TYR A 1 91 ? 11.969 2.853 -0.788 1.00 86.62 91 TYR A CA 1
ATOM 769 C C . TYR A 1 91 ? 12.890 3.760 0.009 1.00 86.62 91 TYR A C 1
ATOM 771 O O . TYR A 1 91 ? 14.032 3.372 0.239 1.00 86.62 91 TYR A O 1
ATOM 779 N N . ASP A 1 92 ? 12.389 4.913 0.434 1.00 86.50 92 ASP A N 1
ATOM 780 C CA . ASP A 1 92 ? 13.076 5.828 1.339 1.00 86.50 92 ASP A CA 1
ATOM 781 C C . ASP A 1 92 ? 12.398 5.778 2.709 1.00 86.50 92 ASP A C 1
ATOM 783 O O . ASP A 1 92 ? 11.197 6.020 2.843 1.00 86.50 92 ASP A O 1
ATOM 787 N N . SER A 1 93 ? 13.145 5.404 3.746 1.00 82.94 93 SER A N 1
ATOM 788 C CA . SER A 1 93 ? 12.575 5.265 5.084 1.00 82.94 93 SER A CA 1
ATOM 789 C C . SER A 1 93 ? 12.375 6.604 5.790 1.00 82.94 93 SER A C 1
ATOM 791 O O . SER A 1 93 ? 11.647 6.641 6.780 1.00 82.94 93 SER A O 1
ATOM 793 N N . HIS A 1 94 ? 12.999 7.694 5.325 1.00 84.50 94 HIS A N 1
ATOM 794 C CA . HIS A 1 94 ? 12.864 9.004 5.969 1.00 84.50 94 HIS A CA 1
ATOM 795 C C . HIS A 1 94 ? 11.487 9.615 5.744 1.00 84.50 94 HIS A C 1
ATOM 797 O O . HIS A 1 94 ? 10.892 10.151 6.676 1.00 84.50 94 HIS A O 1
ATOM 803 N N . ASP A 1 95 ? 10.981 9.534 4.515 1.00 87.38 95 ASP A N 1
ATOM 804 C CA . ASP A 1 95 ? 9.643 10.006 4.153 1.00 87.38 95 ASP A CA 1
ATOM 805 C C . ASP A 1 95 ? 8.625 8.858 4.039 1.00 87.38 95 ASP A C 1
ATOM 807 O O . ASP A 1 95 ? 7.426 9.094 3.872 1.00 87.38 95 ASP A O 1
ATOM 811 N N . SER A 1 96 ? 9.093 7.616 4.203 1.00 90.19 96 SER A N 1
ATOM 812 C CA . SER A 1 96 ? 8.308 6.393 4.064 1.00 90.19 96 SER A CA 1
ATOM 813 C C . SER A 1 96 ? 7.668 6.253 2.678 1.00 90.19 96 SER A C 1
ATOM 815 O O . SER A 1 96 ? 6.564 5.720 2.555 1.00 90.19 96 SER A O 1
ATOM 817 N N . VAL A 1 97 ? 8.331 6.718 1.616 1.00 90.75 97 VAL A N 1
ATOM 818 C CA . VAL A 1 97 ? 7.812 6.650 0.245 1.00 90.75 97 VAL A CA 1
ATOM 819 C C . VAL A 1 97 ? 8.496 5.544 -0.552 1.00 90.75 97 VAL A C 1
ATOM 821 O O . VAL A 1 97 ? 9.715 5.460 -0.675 1.00 90.75 97 VAL A O 1
ATOM 824 N N . LEU A 1 98 ? 7.681 4.692 -1.173 1.00 90.12 98 LEU A N 1
ATOM 825 C CA . LEU A 1 98 ? 8.109 3.745 -2.191 1.00 90.12 98 LEU A CA 1
ATOM 826 C C . LEU A 1 98 ? 7.948 4.374 -3.578 1.00 90.12 98 LEU A C 1
ATOM 828 O O . LEU A 1 98 ? 6.848 4.515 -4.117 1.00 90.12 98 LEU A O 1
ATOM 832 N N . HIS A 1 99 ? 9.077 4.701 -4.182 1.00 91.81 99 HIS A N 1
ATOM 833 C CA . HIS A 1 99 ? 9.214 5.085 -5.573 1.00 91.81 99 HIS A CA 1
ATOM 834 C C . HIS A 1 99 ? 9.259 3.841 -6.452 1.00 91.81 99 HIS A C 1
ATOM 836 O O . HIS A 1 99 ? 9.944 2.857 -6.169 1.00 91.81 99 HIS A O 1
ATOM 842 N N . THR A 1 100 ? 8.534 3.884 -7.558 1.00 91.31 100 THR A N 1
ATOM 843 C CA . THR A 1 100 ? 8.451 2.787 -8.516 1.00 91.31 100 THR A CA 1
ATOM 844 C C . THR A 1 100 ? 8.604 3.341 -9.920 1.00 91.31 100 THR A C 1
ATOM 846 O O . THR A 1 100 ? 8.053 4.395 -10.231 1.00 91.31 100 THR A O 1
A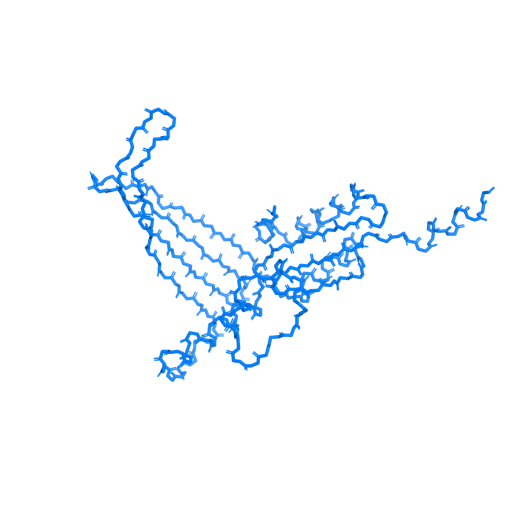TOM 849 N N . SER A 1 101 ? 9.335 2.637 -10.776 1.00 93.62 101 SER A N 1
ATOM 850 C CA . SER A 1 101 ? 9.363 2.931 -12.202 1.00 93.62 101 SER A CA 1
ATOM 851 C C . SER A 1 101 ? 9.223 1.660 -13.021 1.00 93.62 101 SER A C 1
ATOM 853 O O . SER A 1 101 ? 9.681 0.584 -12.627 1.00 93.62 101 SER A O 1
ATOM 855 N N . TRP A 1 102 ? 8.535 1.765 -14.152 1.00 94.44 102 TRP A N 1
ATOM 856 C CA . TRP A 1 102 ? 8.346 0.646 -15.059 1.00 94.44 102 TRP A CA 1
ATOM 857 C C . TRP A 1 102 ? 8.440 1.062 -16.516 1.00 94.44 102 TRP A C 1
ATOM 859 O O . TRP A 1 102 ? 7.942 2.113 -16.923 1.00 94.44 102 TRP A O 1
ATOM 869 N N . GLN A 1 103 ? 9.063 0.197 -17.307 1.00 96.25 103 GLN A N 1
ATOM 870 C CA . GLN A 1 103 ? 9.265 0.385 -18.733 1.00 96.25 103 GLN A CA 1
ATOM 871 C C . GLN A 1 103 ? 9.025 -0.935 -19.462 1.00 96.25 103 GLN A C 1
ATOM 873 O O . GLN A 1 103 ? 9.437 -1.997 -18.996 1.00 96.25 103 GLN A O 1
ATOM 878 N N . VAL A 1 104 ? 8.364 -0.872 -20.617 1.00 95.75 104 VAL A N 1
ATOM 879 C CA . VAL A 1 104 ? 8.198 -2.028 -21.505 1.00 95.75 104 VAL A CA 1
ATOM 880 C C . VAL A 1 104 ? 9.133 -1.870 -22.693 1.00 95.75 104 VAL A C 1
ATOM 882 O O . VAL A 1 104 ? 9.092 -0.849 -23.377 1.00 95.75 104 VAL A O 1
ATOM 885 N N . ILE A 1 105 ? 9.940 -2.896 -22.943 1.00 96.31 105 ILE A N 1
ATOM 886 C CA . ILE A 1 105 ? 10.876 -2.977 -24.065 1.00 96.31 105 ILE A CA 1
ATOM 887 C C . ILE A 1 105 ? 10.503 -4.220 -24.870 1.00 96.31 105 ILE A C 1
ATOM 889 O O . ILE A 1 105 ? 10.551 -5.334 -24.349 1.00 96.31 105 ILE A O 1
ATOM 893 N N . LEU A 1 106 ? 10.076 -4.039 -26.115 1.00 96.94 106 LEU A N 1
ATOM 894 C CA . LEU A 1 106 ? 9.679 -5.125 -27.010 1.00 96.94 106 LEU A CA 1
ATOM 895 C C . LEU A 1 106 ? 10.881 -5.693 -27.770 1.00 96.94 106 LEU A C 1
ATOM 897 O O . LEU A 1 106 ? 11.854 -4.990 -28.032 1.00 96.94 106 LEU A O 1
ATOM 901 N N . GLU A 1 107 ? 10.796 -6.960 -28.174 1.00 96.31 107 GLU A N 1
ATOM 902 C CA . GLU A 1 107 ? 11.859 -7.641 -28.933 1.00 96.31 107 GLU A CA 1
ATOM 903 C C . GLU A 1 107 ? 12.101 -7.031 -30.321 1.00 96.31 107 GLU A C 1
ATOM 905 O O . GLU A 1 107 ? 13.191 -7.159 -30.869 1.00 96.31 107 GLU A O 1
ATOM 910 N N . ASP A 1 108 ? 11.114 -6.325 -30.879 1.00 94.88 108 ASP A N 1
ATOM 911 C CA . ASP A 1 108 ? 11.259 -5.585 -32.138 1.00 94.88 108 ASP A CA 1
ATOM 912 C C . ASP A 1 108 ? 11.913 -4.201 -31.971 1.00 94.88 108 ASP A C 1
ATOM 914 O O . ASP A 1 108 ? 11.899 -3.390 -32.897 1.00 94.88 108 ASP A O 1
ATOM 918 N N . GLY A 1 109 ? 12.475 -3.923 -30.791 1.00 93.94 109 GLY A N 1
ATOM 919 C CA . GLY A 1 109 ? 13.196 -2.693 -30.471 1.00 93.94 109 GLY A CA 1
ATOM 920 C C . GLY A 1 109 ? 12.302 -1.521 -30.070 1.00 93.94 109 GLY A C 1
ATOM 921 O O . GLY A 1 109 ? 12.815 -0.452 -29.745 1.00 93.94 109 GLY A O 1
ATOM 922 N N . ARG A 1 110 ? 10.971 -1.677 -30.068 1.00 94.69 110 ARG A N 1
ATOM 923 C CA . ARG A 1 110 ? 10.073 -0.625 -29.575 1.00 94.69 110 ARG A CA 1
ATOM 924 C C . ARG A 1 110 ? 10.153 -0.512 -28.057 1.00 94.69 110 ARG A C 1
ATOM 926 O O . ARG A 1 110 ? 9.881 -1.472 -27.337 1.00 94.69 110 ARG A O 1
ATOM 933 N N . GLU A 1 111 ? 10.404 0.698 -27.578 1.00 95.88 111 GLU A N 1
ATOM 934 C CA . GLU A 1 111 ? 10.363 1.037 -26.158 1.00 95.88 111 GLU A CA 1
ATOM 935 C C . GLU A 1 111 ? 9.150 1.904 -25.842 1.00 95.88 111 GLU A C 1
ATOM 937 O O . GLU A 1 111 ? 8.821 2.850 -26.563 1.00 95.88 111 GLU A O 1
ATOM 942 N N . PHE A 1 112 ? 8.477 1.588 -24.741 1.00 94.44 112 PHE A N 1
ATOM 943 C CA . PHE A 1 112 ? 7.436 2.444 -24.192 1.00 94.44 112 PHE A CA 1
ATOM 944 C C . PHE A 1 112 ? 8.038 3.433 -23.191 1.00 94.44 112 PHE A C 1
ATOM 946 O O . PHE A 1 112 ? 9.027 3.101 -22.533 1.00 94.44 112 PHE A O 1
ATOM 953 N N . PRO A 1 113 ? 7.433 4.626 -23.032 1.00 96.31 113 PRO A N 1
ATOM 954 C CA . PRO A 1 113 ? 7.885 5.599 -22.048 1.00 96.31 113 PRO A CA 1
ATOM 955 C C . PRO A 1 113 ? 7.939 5.002 -20.645 1.00 96.31 113 PRO A C 1
ATOM 957 O O . PRO A 1 113 ? 7.027 4.269 -20.244 1.00 96.31 113 PRO A O 1
ATOM 960 N N . VAL A 1 114 ? 8.976 5.375 -19.895 1.00 95.88 114 VAL A N 1
ATOM 961 C CA . VAL A 1 114 ? 9.060 5.072 -18.467 1.00 95.88 114 VAL A CA 1
ATOM 962 C C . VAL A 1 114 ? 7.862 5.707 -17.768 1.00 95.88 114 VAL A C 1
ATOM 964 O O . VAL A 1 114 ? 7.503 6.862 -18.012 1.00 95.88 114 VAL A O 1
ATOM 967 N N . ARG A 1 115 ? 7.215 4.925 -16.914 1.00 95.38 115 ARG A N 1
ATOM 968 C CA . ARG A 1 115 ? 6.160 5.387 -16.022 1.00 95.38 115 ARG A CA 1
ATOM 969 C C . ARG A 1 115 ? 6.682 5.337 -14.605 1.00 95.38 115 ARG A C 1
ATOM 971 O O . ARG A 1 115 ? 7.332 4.365 -14.231 1.00 95.38 115 ARG A O 1
ATOM 978 N N . GLU A 1 116 ? 6.374 6.369 -13.841 1.00 94.19 116 GLU A N 1
ATOM 979 C CA . GLU A 1 116 ? 6.780 6.488 -12.451 1.00 94.19 116 GLU A CA 1
ATOM 980 C C . GLU A 1 116 ? 5.549 6.536 -11.554 1.00 94.19 116 GLU A C 1
ATOM 982 O O . GLU A 1 116 ? 4.500 7.062 -11.932 1.00 94.19 116 GLU A O 1
ATOM 987 N N . GLY A 1 117 ? 5.690 5.980 -10.360 1.00 90.75 117 GLY A N 1
ATOM 988 C CA . GLY A 1 117 ? 4.685 6.020 -9.314 1.00 90.75 117 GLY A CA 1
ATOM 989 C C . GLY A 1 117 ? 5.346 6.197 -7.958 1.00 90.75 117 GLY A C 1
ATOM 990 O O . GLY A 1 117 ? 6.480 5.764 -7.749 1.00 90.75 117 GLY A O 1
ATOM 991 N N . ARG A 1 118 ? 4.624 6.822 -7.035 1.00 91.62 118 ARG A N 1
ATOM 992 C CA . ARG A 1 118 ? 5.016 6.952 -5.633 1.00 91.62 118 ARG A CA 1
ATOM 993 C C . ARG A 1 118 ? 3.861 6.470 -4.778 1.00 91.62 118 ARG A C 1
ATOM 995 O O . ARG A 1 118 ? 2.710 6.743 -5.113 1.00 91.62 118 ARG A O 1
ATOM 1002 N N . VAL A 1 119 ? 4.175 5.748 -3.715 1.00 91.44 119 VAL A N 1
ATOM 1003 C CA . VAL A 1 119 ? 3.191 5.295 -2.736 1.00 91.44 119 VAL A CA 1
ATOM 1004 C C . VAL A 1 119 ? 3.795 5.436 -1.348 1.00 91.44 119 VAL A C 1
ATOM 1006 O O . VAL A 1 119 ? 4.904 4.964 -1.104 1.00 91.44 119 VAL A O 1
ATOM 1009 N N . LYS A 1 120 ? 3.090 6.120 -0.451 1.00 92.56 120 LYS A N 1
ATOM 1010 C CA . LYS A 1 120 ? 3.459 6.197 0.958 1.00 92.56 120 LYS A CA 1
ATOM 1011 C C . LYS A 1 120 ? 3.189 4.845 1.608 1.00 92.56 120 LYS A C 1
ATOM 1013 O O . LYS A 1 120 ? 2.114 4.270 1.450 1.00 92.56 120 LYS A O 1
ATOM 1018 N N . ILE A 1 121 ? 4.186 4.325 2.306 1.00 91.88 121 ILE A N 1
ATOM 1019 C CA . ILE A 1 121 ? 4.114 3.073 3.044 1.00 91.88 121 ILE A CA 1
ATOM 1020 C C . ILE A 1 121 ? 3.905 3.423 4.506 1.00 91.88 121 ILE A C 1
ATOM 1022 O O . ILE A 1 121 ? 4.736 4.086 5.117 1.00 91.88 121 ILE A O 1
ATOM 1026 N N . TYR A 1 122 ? 2.796 2.963 5.064 1.00 91.94 122 TYR A N 1
ATOM 1027 C CA . TYR A 1 122 ? 2.461 3.219 6.455 1.00 91.94 122 TYR A CA 1
ATOM 1028 C C . TYR A 1 122 ? 2.911 2.068 7.357 1.00 91.94 122 TYR A C 1
ATOM 1030 O O . TYR A 1 122 ? 3.037 0.924 6.912 1.00 91.94 122 TYR A O 1
ATOM 1038 N N . SER A 1 123 ? 3.170 2.363 8.626 1.00 91.06 123 SER A N 1
ATOM 1039 C CA . SER A 1 123 ? 3.299 1.344 9.664 1.00 91.06 123 SER A CA 1
ATOM 1040 C C . SER A 1 123 ? 1.932 0.740 9.981 1.00 91.06 123 SER A C 1
ATOM 1042 O O . SER A 1 123 ? 0.876 1.271 9.612 1.00 91.06 123 SER A O 1
ATOM 1044 N N . ILE A 1 124 ? 1.942 -0.381 10.696 1.00 90.25 124 ILE A N 1
ATOM 1045 C CA . ILE A 1 124 ? 0.719 -0.987 11.225 1.00 90.25 124 ILE A CA 1
ATOM 1046 C C . ILE A 1 124 ? -0.017 -0.009 12.147 1.00 90.25 124 ILE A C 1
ATOM 1048 O O . ILE A 1 124 ? -1.243 0.101 12.064 1.00 90.25 124 ILE A O 1
ATOM 1052 N N . ASP A 1 125 ? 0.720 0.722 12.982 1.00 92.19 125 ASP A N 1
ATOM 1053 C CA . ASP A 1 125 ? 0.155 1.684 13.929 1.00 92.19 125 ASP A CA 1
ATOM 1054 C C . ASP A 1 125 ? -0.515 2.862 13.210 1.00 92.19 125 ASP A C 1
ATOM 1056 O O . ASP A 1 125 ? -1.663 3.180 13.514 1.00 92.19 125 ASP A O 1
ATOM 1060 N N . GLU A 1 126 ? 0.140 3.442 12.197 1.00 94.44 126 GLU A N 1
ATOM 1061 C CA . GLU A 1 126 ? -0.403 4.554 11.400 1.00 94.44 126 GLU A CA 1
ATOM 1062 C C . GLU A 1 126 ? -1.725 4.156 10.716 1.00 94.44 126 GLU A C 1
ATOM 1064 O O . GLU A 1 126 ? -2.711 4.893 10.753 1.00 94.44 126 GLU A O 1
ATOM 1069 N N . ILE A 1 127 ? -1.787 2.958 10.122 1.00 93.75 127 ILE A N 1
ATOM 1070 C CA . ILE A 1 127 ? -3.023 2.446 9.505 1.00 93.75 127 ILE A CA 1
ATOM 1071 C C . ILE A 1 127 ? -4.102 2.191 10.558 1.00 93.75 127 ILE A C 1
ATOM 1073 O O . ILE A 1 127 ? -5.273 2.511 10.338 1.00 93.75 127 ILE A O 1
ATOM 1077 N N . THR A 1 128 ? -3.728 1.611 11.697 1.00 94.31 128 THR A N 1
ATOM 1078 C CA . THR A 1 128 ? -4.659 1.322 12.794 1.00 94.31 128 THR A CA 1
ATOM 1079 C C . THR A 1 128 ? -5.261 2.609 13.354 1.00 94.31 128 THR A C 1
ATOM 1081 O O . THR A 1 128 ? -6.468 2.659 13.613 1.00 94.31 128 THR A O 1
ATOM 1084 N N . GLU A 1 129 ? -4.460 3.666 13.485 1.00 95.75 129 GLU A N 1
ATOM 1085 C CA . GLU A 1 129 ? -4.907 4.995 13.894 1.00 95.75 129 GLU A CA 1
ATOM 1086 C C . GLU A 1 129 ? -5.880 5.590 12.872 1.00 95.75 129 GLU A C 1
ATOM 1088 O O . GLU A 1 129 ? -7.000 5.940 13.244 1.00 95.75 129 GLU A O 1
ATOM 1093 N N . MET A 1 130 ? -5.534 5.589 11.580 1.00 96.00 130 MET A N 1
ATOM 1094 C CA . MET A 1 130 ? -6.418 6.088 10.516 1.00 96.00 130 MET A CA 1
ATOM 1095 C C . MET A 1 130 ? -7.754 5.329 10.444 1.00 96.00 130 MET A C 1
ATOM 1097 O O . MET A 1 130 ? -8.820 5.933 10.300 1.00 96.00 130 MET A O 1
ATOM 1101 N N . LEU A 1 131 ? -7.735 3.999 10.590 1.00 95.25 131 LEU A N 1
ATOM 1102 C CA . LEU A 1 131 ? -8.951 3.180 10.670 1.00 95.25 131 LEU A CA 1
ATOM 1103 C C . LEU A 1 131 ? -9.790 3.536 11.904 1.00 95.25 131 LEU A C 1
ATOM 1105 O O . LEU A 1 131 ? -11.019 3.626 11.824 1.00 95.25 131 LEU A O 1
ATOM 1109 N N . THR A 1 132 ? -9.135 3.753 13.044 1.00 95.00 132 THR A N 1
ATOM 1110 C CA . THR A 1 132 ? -9.796 4.130 14.297 1.00 95.00 132 THR A CA 1
ATOM 1111 C C . THR A 1 132 ? -10.424 5.520 14.196 1.00 95.00 132 THR A C 1
ATOM 1113 O O . THR A 1 132 ? -11.566 5.702 14.639 1.00 95.00 132 THR A O 1
ATOM 1116 N N . GLU A 1 133 ? -9.728 6.474 13.575 1.00 95.25 133 GLU A N 1
ATOM 1117 C CA . GLU A 1 133 ? -10.216 7.828 13.303 1.00 95.25 133 GLU A CA 1
ATOM 1118 C C . GLU A 1 133 ? -11.423 7.814 12.354 1.00 95.25 133 GLU A C 1
ATOM 1120 O O . GLU A 1 133 ? -12.395 8.541 12.559 1.00 95.25 133 GLU A O 1
ATOM 1125 N N . ALA A 1 134 ? -11.420 6.923 11.360 1.00 94.81 134 ALA A N 1
ATOM 1126 C CA . ALA A 1 134 ? -12.559 6.707 10.471 1.00 94.81 134 ALA A CA 1
ATOM 1127 C C . ALA A 1 134 ? -13.770 6.036 11.153 1.00 94.81 134 ALA A C 1
ATOM 1129 O O . ALA A 1 134 ? -14.833 5.924 10.546 1.00 94.81 134 ALA A O 1
ATOM 1130 N N . GLY A 1 135 ? -13.637 5.605 12.412 1.00 93.94 135 GLY A N 1
ATOM 1131 C CA . GLY A 1 135 ? -14.722 5.042 13.219 1.00 93.94 135 GLY A CA 1
ATOM 1132 C C . GLY A 1 135 ? -14.724 3.516 13.311 1.00 93.94 135 GLY A C 1
ATOM 1133 O O . GLY A 1 135 ? -15.536 2.952 14.051 1.00 93.94 135 GLY A O 1
ATOM 1134 N N . PHE A 1 136 ? -13.812 2.823 12.626 1.00 94.12 136 PHE A N 1
ATOM 1135 C CA . PHE A 1 136 ? -13.708 1.371 12.744 1.00 94.12 136 PHE A CA 1
ATOM 1136 C C . PHE A 1 136 ? -13.219 0.946 14.133 1.00 94.12 136 PHE A C 1
ATOM 1138 O O . PHE A 1 136 ? -12.490 1.666 14.817 1.00 94.12 136 PHE A O 1
ATOM 1145 N N . ARG A 1 137 ? -13.643 -0.240 14.572 1.00 91.38 137 ARG A N 1
ATOM 1146 C CA . ARG A 1 137 ? -13.252 -0.866 15.845 1.00 91.38 137 ARG A CA 1
ATOM 1147 C C . ARG A 1 137 ? -12.982 -2.355 15.626 1.00 91.38 137 ARG A C 1
ATOM 1149 O O . ARG A 1 137 ? -13.312 -2.886 14.566 1.00 91.38 137 ARG A O 1
ATOM 1156 N N . ASN A 1 138 ? -12.429 -3.025 16.641 1.00 88.81 138 ASN A N 1
ATOM 1157 C CA . ASN A 1 138 ? -12.038 -4.442 16.591 1.00 88.81 138 ASN A CA 1
ATOM 1158 C C . ASN A 1 138 ? -11.171 -4.738 15.358 1.00 88.81 138 ASN A C 1
ATOM 1160 O O . ASN A 1 138 ? -11.555 -5.534 14.506 1.00 88.81 138 ASN A O 1
ATOM 1164 N N . ILE A 1 139 ? -10.065 -4.003 15.230 1.00 91.81 139 ILE A N 1
ATOM 1165 C CA . ILE A 1 139 ? -9.138 -4.141 14.108 1.00 91.81 139 ILE A CA 1
ATOM 1166 C C . ILE A 1 139 ? -8.265 -5.367 14.373 1.00 91.81 139 ILE A C 1
ATOM 1168 O O . ILE A 1 139 ? -7.512 -5.399 15.343 1.00 91.81 139 ILE A O 1
ATOM 1172 N N . GLU A 1 140 ? -8.395 -6.377 13.524 1.00 89.25 140 GLU A N 1
ATOM 1173 C CA . GLU A 1 140 ? -7.608 -7.607 13.556 1.00 89.25 140 GLU A CA 1
ATOM 1174 C C . GLU A 1 140 ? -6.603 -7.598 12.399 1.00 89.25 140 GLU A C 1
ATOM 1176 O O . GLU A 1 140 ? -6.902 -7.113 11.304 1.00 89.25 140 GLU A O 1
ATOM 1181 N N . LEU A 1 141 ? -5.405 -8.131 12.645 1.00 85.62 141 LEU A N 1
ATOM 1182 C CA . LEU A 1 141 ? -4.293 -8.133 11.696 1.00 85.62 141 LEU A CA 1
ATOM 1183 C C . LEU A 1 141 ? -3.929 -9.562 11.302 1.00 85.62 141 LEU A C 1
ATOM 1185 O O . LEU A 1 141 ? -3.740 -10.429 12.160 1.00 85.62 141 LEU A O 1
ATOM 1189 N N . TYR A 1 142 ? -3.759 -9.783 10.001 1.00 82.62 142 TYR A N 1
ATOM 1190 C CA . TYR A 1 142 ? -3.355 -11.071 9.443 1.00 82.62 142 TYR A CA 1
ATOM 1191 C C . TYR A 1 142 ? -2.208 -10.900 8.446 1.00 82.62 142 TYR A C 1
ATOM 1193 O O . TYR A 1 142 ? -2.146 -9.914 7.719 1.00 82.62 142 TYR A O 1
ATOM 1201 N N . PHE A 1 143 ? -1.317 -11.889 8.350 1.00 71.56 143 PHE A N 1
ATOM 1202 C CA . PHE A 1 143 ? -0.209 -11.865 7.374 1.00 71.56 143 PHE A CA 1
ATOM 1203 C C . PHE A 1 143 ? -0.616 -12.211 5.946 1.00 71.56 143 PHE A C 1
ATOM 1205 O O . PHE A 1 143 ? 0.151 -12.042 5.001 1.00 71.56 143 PHE A O 1
ATOM 1212 N N . ASN A 1 144 ? -1.768 -12.850 5.791 1.00 67.75 144 ASN A N 1
ATOM 1213 C CA . ASN A 1 144 ? -2.240 -13.318 4.506 1.00 67.75 144 ASN A CA 1
ATOM 1214 C C . ASN A 1 144 ? -3.738 -13.606 4.563 1.00 67.75 144 ASN A C 1
ATOM 1216 O O . ASN A 1 144 ? -4.364 -13.679 5.619 1.00 67.75 144 ASN A O 1
ATOM 1220 N N . TRP A 1 145 ? -4.282 -13.868 3.383 1.00 68.62 145 TRP A N 1
ATOM 1221 C CA . TRP A 1 145 ? -5.668 -14.261 3.164 1.00 68.62 145 TRP A CA 1
ATOM 1222 C C . TRP A 1 145 ? -6.047 -15.628 3.761 1.00 68.62 145 TRP A C 1
ATOM 1224 O O . TRP A 1 145 ? -7.216 -15.997 3.722 1.00 68.62 145 TRP A O 1
ATOM 1234 N N . TYR A 1 146 ? -5.095 -16.378 4.330 1.00 69.06 146 TYR A N 1
ATOM 1235 C CA . TYR A 1 146 ? -5.342 -17.673 4.973 1.00 69.06 146 TYR A CA 1
ATOM 1236 C C . TYR A 1 146 ? -5.623 -17.555 6.477 1.00 69.06 146 TYR A C 1
ATOM 1238 O O . TYR A 1 146 ? -5.558 -18.558 7.187 1.00 69.06 146 TYR A O 1
ATOM 1246 N N . ASN A 1 147 ? -5.948 -16.350 6.963 1.00 63.22 147 ASN A N 1
ATOM 1247 C CA . ASN A 1 147 ? -6.403 -16.104 8.333 1.00 63.22 147 ASN A CA 1
ATOM 1248 C C . ASN A 1 147 ? -5.376 -16.503 9.410 1.00 63.22 147 ASN A C 1
ATOM 1250 O O . ASN A 1 147 ? -5.741 -16.885 10.521 1.00 63.22 147 ASN A O 1
ATOM 1254 N N . LYS A 1 148 ? -4.078 -16.452 9.079 1.00 63.25 148 LYS A N 1
ATOM 1255 C CA . LYS A 1 148 ? -3.017 -16.665 10.068 1.00 63.25 148 LYS A CA 1
ATOM 1256 C C . LYS A 1 148 ? -2.832 -15.387 10.898 1.00 63.25 148 LYS A C 1
ATOM 1258 O O . LYS A 1 148 ? -2.581 -14.344 10.282 1.00 63.25 148 LYS A O 1
ATOM 1263 N N . PRO A 1 149 ? -2.944 -15.455 12.243 1.00 62.03 149 PRO A N 1
ATOM 1264 C CA . PRO A 1 149 ? -2.696 -14.314 13.122 1.00 62.03 149 PRO A CA 1
ATOM 1265 C C . PRO A 1 149 ? -1.328 -13.684 12.860 1.00 62.03 149 PRO A C 1
ATOM 1267 O O . PRO A 1 149 ? -0.413 -14.372 12.395 1.00 62.03 149 PRO A O 1
ATOM 1270 N N . PHE A 1 150 ? -1.187 -12.393 13.173 1.00 62.31 150 PHE A N 1
ATOM 1271 C CA . PHE A 1 150 ? 0.086 -11.679 13.093 1.00 62.31 150 PHE A CA 1
ATOM 1272 C C . PHE A 1 150 ? 1.082 -12.162 14.176 1.00 62.31 150 PHE A C 1
ATOM 1274 O O . PHE A 1 150 ? 1.423 -11.448 15.106 1.00 62.31 150 PHE A O 1
ATOM 1281 N N . GLU A 1 151 ? 1.557 -13.401 14.067 1.00 60.56 151 GLU A N 1
ATOM 1282 C CA . GLU A 1 151 ? 2.779 -13.892 14.707 1.00 60.56 151 GLU A CA 1
ATOM 1283 C C . GLU A 1 151 ? 3.743 -14.348 13.604 1.00 60.56 151 GLU A C 1
ATOM 1285 O O . GLU A 1 151 ? 3.466 -15.312 12.890 1.00 60.56 151 GLU A O 1
ATOM 1290 N N . CYS A 1 152 ? 4.822 -13.596 13.355 1.00 53.69 152 CYS A N 1
ATOM 1291 C CA . CYS A 1 152 ? 5.855 -14.010 12.402 1.00 53.69 152 CYS A CA 1
ATOM 1292 C C . CYS A 1 152 ? 6.925 -14.755 13.200 1.00 53.69 152 CYS A C 1
ATOM 1294 O O . CYS A 1 152 ? 7.758 -14.096 13.823 1.00 53.69 152 CYS A O 1
ATOM 1296 N N . PRO A 1 153 ? 6.913 -16.099 13.251 1.00 53.50 153 PRO A N 1
ATOM 1297 C CA . PRO A 1 153 ? 7.960 -16.821 13.948 1.00 53.50 153 PRO A CA 1
ATOM 1298 C C . PRO A 1 153 ? 9.303 -16.582 13.254 1.00 53.50 153 PRO A C 1
ATOM 1300 O O . PRO A 1 153 ? 9.418 -16.661 12.022 1.00 53.50 153 PRO A O 1
ATOM 1303 N N . ASP A 1 154 ? 10.327 -16.306 14.062 1.00 51.41 154 ASP A N 1
ATOM 1304 C CA . ASP A 1 154 ? 11.703 -16.172 13.602 1.00 51.41 154 ASP A CA 1
ATOM 1305 C C . ASP A 1 154 ? 12.088 -17.385 12.738 1.00 51.41 154 ASP A C 1
ATOM 1307 O O . ASP A 1 154 ? 12.122 -18.523 13.197 1.00 51.41 154 ASP A O 1
ATOM 1311 N N . GLY A 1 155 ? 12.353 -17.140 11.450 1.00 54.00 155 GLY A N 1
ATOM 1312 C CA . GLY A 1 155 ? 12.765 -18.167 10.481 1.00 54.00 155 GLY A CA 1
ATOM 1313 C C . GLY A 1 155 ? 11.766 -18.465 9.354 1.00 54.00 155 GLY A C 1
ATOM 1314 O O . GLY A 1 155 ? 12.189 -18.931 8.295 1.00 54.00 155 GLY A O 1
ATOM 1315 N N . GLU A 1 156 ? 10.482 -18.111 9.489 1.00 55.56 156 GLU A N 1
ATOM 1316 C CA . GLU A 1 156 ? 9.479 -18.269 8.411 1.00 55.56 156 GLU A CA 1
ATOM 1317 C C . GLU A 1 156 ? 9.167 -16.969 7.656 1.00 55.56 156 GLU A C 1
ATOM 1319 O O . GLU A 1 156 ? 8.204 -16.904 6.897 1.00 55.56 156 GLU A O 1
ATOM 1324 N N . VAL A 1 157 ? 10.018 -15.948 7.794 1.00 53.00 157 VAL A N 1
ATOM 1325 C CA . VAL A 1 157 ? 9.827 -14.607 7.206 1.00 53.00 157 VAL A CA 1
ATOM 1326 C C . VAL A 1 157 ? 9.455 -14.659 5.716 1.00 53.00 157 VAL A C 1
ATOM 1328 O O . VAL A 1 157 ? 8.565 -13.938 5.284 1.00 53.00 157 VAL A O 1
ATOM 1331 N N . HIS A 1 158 ? 10.034 -15.593 4.951 1.00 54.50 158 HIS A N 1
ATOM 1332 C CA . HIS A 1 158 ? 9.729 -15.818 3.531 1.00 54.50 158 HIS A CA 1
ATOM 1333 C C . HIS A 1 158 ? 8.267 -16.190 3.214 1.00 54.50 158 HIS A C 1
ATOM 1335 O O . HIS A 1 158 ? 7.809 -15.974 2.093 1.00 54.50 158 HIS A O 1
ATOM 1341 N N . LYS A 1 159 ? 7.519 -16.740 4.178 1.00 52.41 159 LYS A N 1
ATOM 1342 C CA . LYS A 1 159 ? 6.090 -17.075 4.048 1.00 52.41 159 LYS A CA 1
ATOM 1343 C C . LYS A 1 159 ? 5.170 -15.930 4.487 1.00 52.41 159 LYS A C 1
ATOM 1345 O O . LYS A 1 159 ? 4.003 -15.921 4.101 1.00 52.41 159 LYS A O 1
ATOM 1350 N N . CYS A 1 160 ? 5.687 -14.963 5.244 1.00 52.22 160 CYS A N 1
ATOM 1351 C CA . CYS A 1 160 ? 4.941 -13.837 5.827 1.00 52.22 160 CYS A CA 1
ATOM 1352 C C . CYS A 1 160 ? 5.151 -12.520 5.057 1.00 52.22 160 CYS A C 1
ATOM 1354 O O . CYS A 1 160 ? 4.927 -11.433 5.573 1.00 52.22 160 CYS A O 1
ATOM 1356 N N . MET A 1 161 ? 5.640 -12.618 3.823 1.00 56.16 161 MET A N 1
ATOM 1357 C CA . MET A 1 161 ? 6.488 -11.595 3.217 1.00 56.16 161 MET A CA 1
ATOM 1358 C C . MET A 1 161 ? 5.794 -10.680 2.208 1.00 56.16 161 MET A C 1
ATOM 1360 O O . MET A 1 161 ? 6.491 -10.047 1.427 1.00 56.16 161 MET A O 1
ATOM 1364 N N . HIS A 1 162 ? 4.465 -10.648 2.128 1.00 64.06 162 HIS A N 1
ATOM 1365 C CA . HIS A 1 162 ? 3.811 -9.966 1.005 1.00 64.06 162 HIS A CA 1
ATOM 1366 C C . HIS A 1 162 ? 3.041 -8.730 1.450 1.00 64.06 162 HIS A C 1
ATOM 1368 O O . HIS A 1 162 ? 3.424 -7.646 1.030 1.00 64.06 162 HIS A O 1
ATOM 1374 N N . ASN A 1 163 ? 2.057 -8.864 2.338 1.00 74.62 163 ASN A N 1
ATOM 1375 C CA . ASN A 1 163 ? 1.231 -7.755 2.804 1.00 74.62 163 ASN A CA 1
ATOM 1376 C C . ASN A 1 163 ? 0.686 -8.031 4.219 1.00 74.62 163 ASN A C 1
ATOM 1378 O O . ASN A 1 163 ? 0.750 -9.163 4.700 1.00 74.62 163 ASN A O 1
ATOM 1382 N N . VAL A 1 164 ? 0.098 -7.014 4.849 1.00 80.19 164 VAL A N 1
ATOM 1383 C CA . VAL A 1 164 ? -0.746 -7.142 6.042 1.00 80.19 164 VAL A CA 1
ATOM 1384 C C . VAL A 1 164 ? -2.203 -6.932 5.641 1.00 80.19 164 VAL A C 1
ATOM 1386 O O . VAL A 1 164 ? -2.545 -5.976 4.942 1.00 80.19 164 VAL A O 1
ATOM 1389 N N . VAL A 1 165 ? -3.065 -7.828 6.115 1.00 84.44 165 VAL A N 1
ATOM 1390 C CA . VAL A 1 165 ? -4.513 -7.737 5.961 1.00 84.44 165 VAL A CA 1
ATOM 1391 C C . VAL A 1 165 ? -5.115 -7.181 7.247 1.00 84.44 165 VAL A C 1
ATOM 1393 O O . VAL A 1 165 ? -5.029 -7.807 8.302 1.00 84.44 165 VAL A O 1
ATOM 1396 N N . PHE A 1 166 ? -5.753 -6.021 7.138 1.00 85.62 166 PHE A N 1
ATOM 1397 C CA . PHE A 1 166 ? -6.527 -5.379 8.191 1.00 85.62 166 PHE A CA 1
ATOM 1398 C C . PHE A 1 166 ? -7.987 -5.783 8.054 1.00 85.62 166 PHE A C 1
ATOM 1400 O O . PHE A 1 166 ? -8.610 -5.579 7.009 1.00 85.62 166 PHE A O 1
ATOM 1407 N N . HIS A 1 167 ? -8.541 -6.319 9.129 1.00 88.81 167 HIS A N 1
ATOM 1408 C CA . HIS A 1 167 ? -9.947 -6.651 9.248 1.00 88.81 167 HIS A CA 1
ATOM 1409 C C . HIS A 1 167 ? -10.577 -5.740 10.293 1.00 88.81 167 HIS A C 1
ATOM 1411 O O . HIS A 1 167 ? -10.299 -5.856 11.480 1.00 88.81 167 HIS A O 1
ATOM 1417 N N . ALA A 1 168 ? -11.405 -4.802 9.846 1.00 86.50 168 ALA A N 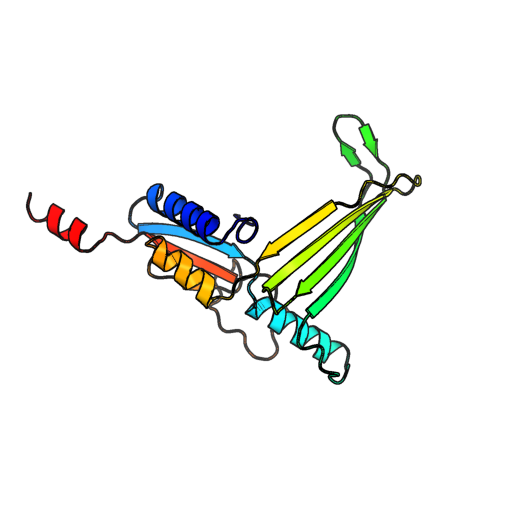1
ATOM 1418 C CA . ALA A 1 168 ? -11.938 -3.742 10.688 1.00 86.50 168 ALA A CA 1
ATOM 1419 C C . ALA A 1 168 ? -13.469 -3.760 10.661 1.00 86.50 168 ALA A C 1
ATOM 1421 O O . ALA A 1 168 ? -14.083 -3.924 9.602 1.00 86.50 168 ALA A O 1
ATOM 1422 N N . ARG A 1 169 ? -14.115 -3.591 11.819 1.00 89.31 169 ARG A N 1
ATOM 1423 C CA . ARG A 1 169 ? -15.573 -3.713 11.939 1.00 89.31 169 ARG A CA 1
ATOM 1424 C C . ARG A 1 169 ? -16.240 -2.366 12.181 1.00 89.31 169 ARG A C 1
ATOM 1426 O O . ARG A 1 169 ? -15.803 -1.583 13.025 1.00 89.31 169 ARG A O 1
ATOM 1433 N N . LYS A 1 170 ? -17.363 -2.129 11.498 1.00 89.25 170 LYS A N 1
ATOM 1434 C CA . LYS A 1 170 ? -18.270 -1.025 11.833 1.00 89.25 170 LYS A CA 1
ATOM 1435 C C . LYS A 1 170 ? -19.056 -1.365 13.094 1.00 89.25 170 LYS A C 1
ATOM 1437 O O . LYS A 1 170 ? -19.806 -2.347 13.115 1.00 89.25 170 LYS A O 1
ATOM 1442 N N . PHE A 1 171 ? -18.928 -0.535 14.125 1.00 79.50 171 PHE A N 1
ATOM 1443 C CA . PHE A 1 171 ? -19.653 -0.691 15.385 1.00 79.50 171 PHE A CA 1
ATOM 1444 C C . PHE A 1 171 ? -20.715 0.405 15.547 1.00 79.50 171 PHE A C 1
ATOM 1446 O O . PHE A 1 171 ? -20.565 1.496 15.008 1.00 79.50 171 PHE A O 1
ATOM 1453 N N . LYS A 1 172 ? -21.803 0.126 16.274 1.00 67.88 172 LYS A N 1
ATOM 1454 C CA . LYS A 1 172 ? -22.763 1.177 16.652 1.00 67.88 172 LYS A CA 1
ATOM 1455 C C . LYS A 1 172 ? -22.143 2.049 17.735 1.00 67.88 172 LYS A C 1
ATOM 1457 O O . LYS A 1 172 ? -21.631 1.521 18.722 1.00 67.88 172 LYS A O 1
ATOM 1462 N N . HIS A 1 173 ? -22.219 3.368 17.596 1.00 63.31 173 HIS A N 1
ATOM 1463 C CA . HIS A 1 173 ? -21.780 4.245 18.676 1.00 63.31 173 HIS A CA 1
ATOM 1464 C C . HIS A 1 173 ? -22.696 4.027 19.893 1.00 63.31 173 HIS A C 1
ATOM 1466 O O . HIS A 1 173 ? -23.910 3.940 19.737 1.00 63.31 173 HIS A O 1
ATOM 1472 N N . VAL A 1 174 ? -22.159 3.967 21.120 1.00 59.03 174 VAL A N 1
ATOM 1473 C CA . VAL A 1 174 ? -22.971 3.728 22.342 1.00 59.03 174 VAL A CA 1
ATOM 1474 C C . VAL A 1 174 ? -24.133 4.728 22.474 1.00 59.03 174 VAL A C 1
ATOM 1476 O O . VAL A 1 174 ? -25.215 4.368 22.925 1.00 59.03 174 VAL A O 1
ATOM 1479 N N . ARG A 1 175 ? -23.950 5.967 21.999 1.00 55.62 175 ARG A N 1
ATOM 1480 C CA . ARG A 1 175 ? -25.006 6.992 21.949 1.00 55.62 175 ARG A CA 1
ATOM 1481 C C . ARG A 1 175 ? -26.162 6.638 21.000 1.00 55.62 175 ARG A C 1
ATOM 1483 O O . ARG A 1 175 ? -27.302 6.911 21.346 1.00 55.62 175 ARG A O 1
ATOM 1490 N N . GLU A 1 176 ? -25.888 5.990 19.868 1.00 54.38 176 GLU A N 1
ATOM 1491 C CA . GLU A 1 176 ? -26.912 5.502 18.925 1.00 54.38 176 GLU A CA 1
ATOM 1492 C C . GLU A 1 176 ? -27.620 4.244 19.436 1.00 54.38 176 GLU A C 1
ATOM 1494 O O . GLU A 1 176 ? -28.744 3.949 19.043 1.00 54.38 176 GLU A O 1
ATOM 1499 N N . ILE A 1 177 ? -26.965 3.468 20.305 1.00 55.41 177 ILE A N 1
ATOM 1500 C CA . ILE A 1 177 ? -27.628 2.360 20.995 1.00 55.41 177 ILE A CA 1
ATOM 1501 C C . ILE A 1 177 ? -28.657 2.944 21.959 1.00 55.41 177 ILE A C 1
ATOM 1503 O O . ILE A 1 177 ? -29.812 2.554 21.896 1.00 55.41 177 ILE A O 1
ATOM 1507 N N . LEU A 1 178 ? -28.276 3.919 22.788 1.00 49.72 178 LEU A N 1
ATOM 1508 C CA . LEU A 1 178 ? -29.169 4.510 23.792 1.00 49.72 178 LEU A CA 1
ATOM 1509 C C . LEU A 1 178 ? -30.375 5.260 23.201 1.00 49.72 178 LEU A C 1
ATOM 1511 O O . LEU A 1 178 ? -31.412 5.310 23.854 1.00 49.72 178 LEU A O 1
ATOM 1515 N N . SER A 1 179 ? -30.289 5.799 21.982 1.00 50.88 179 SER A N 1
ATOM 1516 C CA . SER A 1 179 ? -31.445 6.424 21.319 1.00 50.88 179 SER A CA 1
ATOM 1517 C C . SER A 1 179 ? -32.515 5.418 20.882 1.00 50.88 179 SER A C 1
ATOM 1519 O O . SER A 1 179 ? -33.671 5.792 20.785 1.00 50.88 179 SER A O 1
ATOM 1521 N N . ILE A 1 180 ? -32.156 4.146 20.668 1.00 52.66 180 ILE A N 1
ATOM 1522 C CA . ILE A 1 180 ? -33.100 3.071 20.298 1.00 52.66 180 ILE A CA 1
ATOM 1523 C C . ILE A 1 180 ? -33.892 2.566 21.516 1.00 52.66 180 ILE A C 1
ATOM 1525 O O . ILE A 1 180 ? -34.959 1.989 21.360 1.00 52.66 180 ILE A O 1
ATOM 1529 N N . TRP A 1 181 ? -33.381 2.773 22.733 1.00 48.03 181 TRP A N 1
ATOM 1530 C CA . TRP A 1 181 ? -34.061 2.378 23.976 1.00 48.03 181 TRP A CA 1
ATOM 1531 C C . TRP A 1 181 ? -34.921 3.500 24.582 1.00 48.03 181 TRP A C 1
ATOM 1533 O O . TRP A 1 181 ? -35.533 3.287 25.624 1.00 48.03 181 TRP A O 1
ATOM 1543 N N . ASN A 1 182 ? -34.945 4.682 23.956 1.00 49.00 182 ASN A N 1
ATOM 1544 C CA . ASN A 1 182 ? -35.723 5.848 24.386 1.00 49.00 182 ASN A CA 1
ATOM 1545 C C . ASN A 1 182 ? -36.892 6.184 23.430 1.00 49.00 182 ASN A C 1
ATOM 1547 O O . ASN A 1 182 ? -37.476 7.260 23.559 1.00 49.00 182 ASN A O 1
ATOM 1551 N N . GLU A 1 183 ? -37.223 5.286 22.496 1.00 42.56 183 GLU A N 1
ATOM 1552 C CA . GLU A 1 183 ? -38.453 5.297 21.680 1.00 42.56 183 GLU A CA 1
ATOM 1553 C C . GLU A 1 183 ? -39.388 4.166 22.127 1.00 42.56 183 GLU A C 1
ATOM 1555 O O . GLU A 1 183 ? -40.618 4.398 22.144 1.00 42.56 183 GLU A O 1
#

Sequence (183 aa):
MFLSFGYFSDEENIHVLKNFYEVLRYGGHLVMDTVTKEVLEAQERYEERRHKVLPRRISESYTKEMERYISPTSVLGKRYPSGKLVYKKYYDSHDSVLHTSWQVILEDGREFPVREGRVKIYSIDEITEMLTEAGFRNIELYFNWYNKPFECPDGEVHKCMHNVVFHARKFKHVREILSIWNE

pLDDT: mean 80.95, std 16.39, range [39.28, 97.19]